Protein AF-A0A936Y0K7-F1 (afdb_monomer_lite)

pLDDT: mean 72.77, std 16.99, range [43.97, 96.0]

Sequence (154 aa):
MAMYDGGGGDLGTLTNWTITVDYTVPGTTTSTLSYVWSPVTGLYNDAQATIPYTGTNTPVVYAAPTALTTYTVTATDIVTGCVSTASVLVNYTPPAPTVTPNPVTMCLGDPAVKLKSSSSSSATGTFCSGTVNVTIPDGPGIPPVPTTYPATTS

Structure (mmCIF, N/CA/C/O backbone):
data_AF-A0A936Y0K7-F1
#
_entry.id   AF-A0A936Y0K7-F1
#
loop_
_atom_site.group_PDB
_atom_site.id
_atom_site.type_symbol
_atom_site.label_atom_id
_atom_site.label_alt_id
_atom_site.label_comp_id
_atom_site.label_asym_id
_atom_site.label_entity_id
_atom_site.label_seq_id
_atom_site.pdbx_PDB_ins_code
_atom_site.Cartn_x
_atom_site.Cartn_y
_atom_site.Cartn_z
_atom_site.occupancy
_atom_site.B_iso_or_equiv
_atom_site.auth_seq_id
_atom_site.auth_comp_id
_atom_site.auth_asym_id
_atom_site.auth_atom_id
_atom_site.pdbx_PDB_model_num
ATOM 1 N N . MET A 1 1 ? -33.964 26.153 58.416 1.00 44.16 1 MET A N 1
ATOM 2 C CA . MET A 1 1 ? -34.286 24.720 58.559 1.00 44.16 1 MET A CA 1
ATOM 3 C C . MET A 1 1 ? -32.984 24.014 58.883 1.00 44.16 1 MET A C 1
ATOM 5 O O . MET A 1 1 ? -32.141 23.900 58.008 1.00 44.16 1 MET A O 1
ATOM 9 N N . ALA A 1 2 ? -32.772 23.705 60.160 1.00 48.16 2 ALA A N 1
ATOM 10 C CA . ALA A 1 2 ? -31.621 22.958 60.652 1.00 48.16 2 ALA A CA 1
ATOM 11 C C . ALA A 1 2 ? -32.090 21.527 60.932 1.00 48.16 2 ALA A C 1
ATOM 13 O O . ALA A 1 2 ? -33.194 21.342 61.445 1.00 48.16 2 ALA A O 1
ATOM 14 N N . MET A 1 3 ? -31.290 20.538 60.546 1.00 61.06 3 MET A N 1
ATOM 15 C CA . MET A 1 3 ? -31.548 19.138 60.867 1.00 61.06 3 MET A CA 1
ATOM 16 C C . MET A 1 3 ? -31.094 18.864 62.303 1.00 61.06 3 MET A C 1
ATOM 18 O O . MET A 1 3 ? -29.961 19.164 62.667 1.00 61.06 3 MET A O 1
ATOM 22 N N . TYR A 1 4 ? -32.028 18.369 63.109 1.00 61.75 4 TYR A N 1
ATOM 23 C CA . TYR A 1 4 ? -31.837 17.908 64.481 1.00 61.75 4 TYR A CA 1
ATOM 24 C C . TYR A 1 4 ? -31.591 16.397 64.437 1.00 61.75 4 TYR A C 1
ATOM 26 O O . TYR A 1 4 ? -32.424 15.685 63.870 1.00 61.75 4 TYR A O 1
ATOM 34 N N . ASP A 1 5 ? -30.487 15.905 65.007 1.00 70.25 5 ASP A N 1
ATOM 35 C CA . ASP A 1 5 ? -30.316 14.478 65.280 1.00 70.25 5 ASP A CA 1
ATOM 36 C C . ASP A 1 5 ? -30.792 14.187 66.711 1.00 70.25 5 ASP A C 1
ATOM 38 O O . ASP A 1 5 ? -30.318 14.736 67.702 1.00 70.25 5 ASP A O 1
ATOM 42 N N . GLY A 1 6 ? -31.873 13.416 66.797 1.00 62.34 6 GLY A N 1
ATOM 43 C CA . GLY A 1 6 ? -32.473 12.984 68.049 1.00 62.34 6 GLY A CA 1
ATOM 44 C C . GLY A 1 6 ? -32.089 11.540 68.320 1.00 62.34 6 GLY A C 1
ATOM 45 O O . GLY A 1 6 ? -32.823 10.638 67.923 1.00 62.34 6 GLY A O 1
ATOM 46 N N . GLY A 1 7 ? -30.965 11.322 69.000 1.00 55.84 7 GLY A N 1
ATOM 47 C CA . GLY A 1 7 ? -30.531 10.001 69.451 1.00 55.84 7 GLY A CA 1
ATOM 48 C C . GLY A 1 7 ? -29.787 10.093 70.779 1.00 55.84 7 GLY A C 1
ATOM 49 O O . GLY A 1 7 ? -28.708 10.664 70.862 1.00 55.84 7 GLY A O 1
ATOM 50 N N . GLY A 1 8 ? -30.381 9.560 71.846 1.00 53.34 8 GLY A N 1
ATOM 51 C CA . GLY A 1 8 ? -29.721 9.451 73.141 1.00 53.34 8 GLY A CA 1
ATOM 52 C C . GLY A 1 8 ? -28.650 8.361 73.128 1.00 53.34 8 GLY A C 1
ATOM 53 O O . GLY A 1 8 ? -28.955 7.217 72.813 1.00 53.34 8 GLY A O 1
ATOM 54 N N . GLY A 1 9 ? -27.437 8.723 73.549 1.00 52.09 9 GLY A N 1
ATOM 55 C CA . GLY A 1 9 ? -26.391 7.800 73.985 1.00 52.09 9 GLY A CA 1
ATOM 56 C C . GLY A 1 9 ? -25.773 6.944 72.883 1.00 52.09 9 GLY A C 1
ATOM 57 O O . GLY A 1 9 ? -26.141 5.784 72.724 1.00 52.09 9 GLY A O 1
ATOM 58 N N . ASP A 1 10 ? -24.735 7.460 72.227 1.00 57.31 10 ASP A N 1
ATOM 59 C CA . ASP A 1 10 ? -23.824 6.631 71.436 1.00 57.31 10 ASP A CA 1
ATOM 60 C C . ASP A 1 10 ? -22.962 5.759 72.372 1.00 57.31 10 ASP A C 1
ATOM 62 O O . ASP A 1 10 ? -21.812 6.059 72.694 1.00 57.31 10 ASP A O 1
ATOM 66 N N . LEU A 1 11 ? -23.540 4.658 72.859 1.00 54.97 11 LEU A N 1
ATOM 67 C CA . LEU A 1 11 ? -22.810 3.542 73.462 1.00 54.97 11 LEU A CA 1
ATOM 68 C C . LEU A 1 11 ? -22.254 2.659 72.342 1.00 54.97 11 LEU A C 1
ATOM 70 O O . LEU A 1 11 ? -22.802 1.614 72.000 1.00 54.97 11 LEU A O 1
ATOM 74 N N . GLY A 1 12 ? -21.139 3.101 71.772 1.00 57.84 12 GLY A N 1
ATOM 75 C CA . GLY A 1 12 ? -20.361 2.331 70.813 1.00 57.84 12 GLY A CA 1
ATOM 76 C C . GLY A 1 12 ? -19.233 3.178 70.249 1.00 57.84 12 GLY A C 1
ATOM 77 O O . GLY A 1 12 ? -19.471 4.170 69.571 1.00 57.84 12 GLY A O 1
ATOM 78 N N . THR A 1 13 ? -17.984 2.807 70.521 1.00 61.34 13 THR A N 1
ATOM 79 C CA . THR A 1 13 ? -16.848 3.419 69.831 1.00 61.34 13 THR A CA 1
ATOM 80 C C . THR A 1 13 ? -16.890 2.962 68.377 1.00 61.34 13 THR A C 1
ATOM 82 O O . THR A 1 13 ? -16.675 1.784 68.092 1.00 61.34 13 THR A O 1
ATOM 85 N N . LEU A 1 14 ? -17.174 3.884 67.456 1.00 55.12 14 LEU A N 1
ATOM 86 C CA . LEU A 1 14 ? -16.973 3.685 66.023 1.00 55.12 14 LEU A CA 1
ATOM 87 C C . LEU A 1 14 ? -15.478 3.458 65.776 1.00 55.12 14 LEU A C 1
ATOM 89 O O . LEU A 1 14 ? -14.701 4.397 65.641 1.00 55.12 14 LEU A O 1
ATOM 93 N N . THR A 1 15 ? -15.056 2.198 65.782 1.00 58.69 15 THR A N 1
ATOM 94 C CA . THR A 1 15 ? -13.651 1.824 65.584 1.00 58.69 15 THR A CA 1
ATOM 95 C C . THR A 1 15 ? -13.267 1.773 64.110 1.00 58.69 15 THR A C 1
ATOM 97 O O . THR A 1 15 ? -12.085 1.867 63.797 1.00 58.69 15 THR A O 1
ATOM 100 N N . ASN A 1 16 ? -14.245 1.670 63.205 1.00 49.09 16 ASN A N 1
ATOM 101 C CA . ASN A 1 16 ? -14.054 1.834 61.771 1.00 49.09 16 ASN A CA 1
ATOM 102 C C . ASN A 1 16 ? -15.407 2.072 61.083 1.00 49.09 16 ASN A C 1
ATOM 104 O O . ASN A 1 16 ? -16.339 1.288 61.268 1.00 49.09 16 ASN A O 1
ATOM 108 N N . TRP A 1 17 ? -15.508 3.111 60.256 1.00 43.97 17 TRP A N 1
ATOM 109 C CA . TRP A 1 17 ? -16.589 3.233 59.280 1.00 43.97 17 TRP A CA 1
ATOM 110 C C . TRP A 1 17 ? -15.979 3.552 57.925 1.00 43.97 17 TRP A C 1
ATOM 112 O O . TRP A 1 17 ? -15.222 4.509 57.784 1.00 43.97 17 TRP A O 1
ATOM 122 N N . THR A 1 18 ? -16.296 2.734 56.931 1.00 57.47 18 THR A N 1
ATOM 123 C CA . THR A 1 18 ? -15.879 2.943 55.547 1.00 57.47 18 THR A CA 1
ATOM 124 C C . THR A 1 18 ? -17.123 3.072 54.692 1.00 57.47 18 THR A C 1
ATOM 126 O O . THR A 1 18 ? -17.893 2.120 54.578 1.00 57.47 18 THR A O 1
ATOM 129 N N . ILE A 1 19 ? -17.305 4.238 54.074 1.00 50.62 19 ILE A N 1
ATOM 130 C CA . ILE A 1 19 ? -18.186 4.372 52.916 1.00 50.62 19 ILE A CA 1
ATOM 131 C C . ILE A 1 19 ? -17.357 3.956 51.706 1.00 50.62 19 ILE A C 1
ATOM 133 O O . ILE A 1 19 ? -16.416 4.657 51.336 1.00 50.62 19 ILE A O 1
ATOM 137 N N . THR A 1 20 ? -17.706 2.839 51.076 1.00 52.84 20 THR A N 1
ATOM 138 C CA . THR A 1 20 ? -17.213 2.539 49.731 1.00 52.84 20 THR A CA 1
ATOM 139 C C . THR A 1 20 ? -18.092 3.296 48.747 1.00 52.84 20 THR A C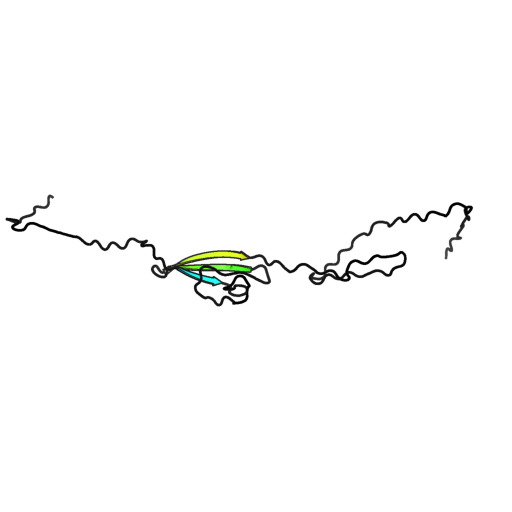 1
ATOM 141 O O . THR A 1 20 ? -19.251 2.944 48.540 1.00 52.84 20 THR A O 1
ATOM 144 N N . VAL A 1 21 ? -17.564 4.383 48.184 1.00 53.00 21 VAL A N 1
ATOM 145 C CA . VAL A 1 21 ? -18.186 5.047 47.038 1.00 53.00 21 VAL A CA 1
ATOM 146 C C . VAL A 1 21 ? -17.643 4.370 45.787 1.00 53.00 21 VAL A C 1
ATOM 148 O O . VAL A 1 21 ? -16.536 4.681 45.349 1.00 53.00 21 VAL A O 1
ATOM 151 N N . ASP A 1 22 ? -18.421 3.461 45.204 1.00 52.44 22 ASP A N 1
ATOM 152 C CA . ASP A 1 22 ? -18.170 2.977 43.846 1.00 52.44 22 ASP A CA 1
ATOM 153 C C . ASP A 1 22 ? -18.559 4.081 42.859 1.00 52.44 22 ASP A C 1
ATOM 155 O O . ASP A 1 22 ? -19.644 4.111 42.280 1.00 52.44 22 ASP A O 1
ATOM 159 N N . TYR A 1 23 ? -17.672 5.057 42.709 1.00 47.16 23 TYR A N 1
ATOM 160 C CA . TYR A 1 23 ? -17.724 5.998 41.606 1.00 47.16 23 TYR A CA 1
ATOM 161 C C . TYR A 1 23 ? -16.920 5.384 40.464 1.00 47.16 23 TYR A C 1
ATOM 163 O O . TYR A 1 23 ? -15.690 5.328 40.503 1.00 47.16 23 TYR A O 1
ATOM 171 N N . THR A 1 24 ? -17.616 4.909 39.432 1.00 44.16 24 THR A N 1
ATOM 172 C CA . THR A 1 24 ? -16.992 4.697 38.127 1.00 44.16 24 THR A CA 1
ATOM 173 C C . THR A 1 24 ? -16.451 6.036 37.653 1.00 44.16 24 THR A C 1
ATOM 175 O O . THR A 1 24 ? -17.202 6.889 37.178 1.00 44.16 24 THR A O 1
ATOM 178 N N . VAL A 1 25 ? -15.142 6.217 37.789 1.00 46.41 25 VAL A N 1
ATOM 179 C CA . VAL A 1 25 ? -14.407 7.243 37.060 1.00 46.41 25 VAL A CA 1
ATOM 180 C C . VAL A 1 25 ? -14.620 6.946 35.575 1.00 46.41 25 VAL A C 1
ATOM 182 O O . VAL A 1 25 ? -14.261 5.849 35.138 1.00 46.41 25 VAL A O 1
ATOM 185 N N . PRO A 1 26 ? -15.184 7.854 34.761 1.00 49.38 26 PRO A N 1
ATOM 186 C CA . PRO A 1 26 ? -15.049 7.731 33.321 1.00 49.38 26 PRO A CA 1
ATOM 187 C C . PRO A 1 26 ? -13.551 7.889 33.028 1.00 49.38 26 PRO A C 1
ATOM 189 O O . PRO A 1 26 ? -13.034 9.002 33.037 1.00 49.38 26 PRO A O 1
ATOM 192 N N . GLY A 1 27 ? -12.830 6.772 32.887 1.00 54.44 27 GLY A N 1
ATOM 193 C CA . GLY A 1 27 ? -11.385 6.784 32.642 1.00 54.44 27 GLY A CA 1
ATOM 194 C C . GLY A 1 27 ? -10.505 5.961 33.587 1.00 54.44 27 GLY A C 1
ATOM 195 O O . GLY A 1 27 ? -9.341 6.314 33.766 1.00 54.44 27 GLY A O 1
ATOM 196 N N . THR A 1 28 ? -10.968 4.842 34.151 1.00 48.66 28 THR A N 1
ATOM 197 C CA . THR A 1 28 ? -10.041 3.796 34.629 1.00 48.66 28 THR A CA 1
ATOM 198 C C . THR A 1 28 ? -9.376 3.102 33.430 1.00 48.66 28 THR A C 1
ATOM 200 O O . THR A 1 28 ? -9.872 2.085 32.956 1.00 48.66 28 THR A O 1
ATOM 203 N N . THR A 1 29 ? -8.339 3.748 32.881 1.00 46.28 29 THR A N 1
ATOM 204 C CA . THR A 1 29 ? -7.074 3.267 32.255 1.00 46.28 29 THR A CA 1
ATOM 205 C C . THR A 1 29 ? -6.967 1.905 31.537 1.00 46.28 29 THR A C 1
ATOM 207 O O . THR A 1 29 ? -5.865 1.464 31.219 1.00 46.28 29 THR A O 1
ATOM 210 N N . THR A 1 30 ? -8.068 1.269 31.168 1.00 54.75 30 THR A N 1
ATOM 211 C CA . THR A 1 30 ? -8.122 0.019 30.397 1.00 54.75 30 THR A CA 1
ATOM 212 C C . THR A 1 30 ? -9.210 0.132 29.336 1.00 54.75 30 THR A C 1
ATOM 214 O O . THR A 1 30 ? -10.069 -0.732 29.200 1.00 54.75 30 THR A O 1
ATOM 217 N N . SER A 1 31 ? -9.185 1.217 28.558 1.00 59.62 31 SER A N 1
ATOM 218 C CA . SER A 1 31 ? -9.860 1.224 27.260 1.00 59.62 31 SER A CA 1
ATOM 219 C C . SER A 1 31 ? -9.162 0.187 26.388 1.00 59.62 31 SER A C 1
ATOM 221 O O . SER A 1 31 ? -8.151 0.462 25.743 1.00 59.62 31 SER A O 1
ATOM 223 N N . THR A 1 32 ? -9.644 -1.051 26.424 1.00 76.56 32 THR A N 1
ATOM 224 C CA . THR A 1 32 ? -9.281 -2.046 25.425 1.00 76.56 32 THR A CA 1
ATOM 225 C C . THR A 1 32 ? -9.881 -1.560 24.112 1.00 76.56 32 THR A C 1
ATOM 227 O O . THR A 1 32 ? -11.088 -1.606 23.896 1.00 76.56 32 THR A O 1
ATOM 230 N N . LEU A 1 33 ? -9.032 -0.999 23.261 1.00 85.19 33 LEU A N 1
ATOM 231 C CA . LEU A 1 33 ? -9.429 -0.500 21.954 1.00 85.19 33 LEU A CA 1
ATOM 232 C C . LEU A 1 33 ? -9.341 -1.641 20.936 1.00 85.19 33 LEU A C 1
ATOM 234 O O . LEU A 1 33 ? -8.396 -2.436 20.963 1.00 85.19 33 LEU A O 1
ATOM 238 N N . SER A 1 34 ? -10.314 -1.720 20.033 1.00 90.06 34 SER A N 1
ATOM 239 C CA . SER A 1 34 ? -10.218 -2.533 18.825 1.00 90.06 34 SER A CA 1
ATOM 240 C C . SER A 1 34 ? -9.891 -1.655 17.624 1.00 90.06 34 SER A C 1
ATOM 242 O O . SER A 1 34 ? -10.485 -0.599 17.449 1.00 90.06 34 SER A O 1
ATOM 244 N N . TYR A 1 35 ? -8.930 -2.077 16.809 1.00 92.12 35 TYR A N 1
ATOM 245 C CA . TYR A 1 35 ? -8.447 -1.362 15.635 1.00 92.12 35 TYR A CA 1
ATOM 246 C C . TYR A 1 35 ? -8.641 -2.225 14.397 1.00 92.12 35 TYR A C 1
ATOM 248 O O . TYR A 1 35 ? -8.057 -3.305 14.286 1.00 92.12 35 TYR A O 1
ATOM 256 N N . VAL A 1 36 ? -9.449 -1.740 13.459 1.00 94.69 36 VAL A N 1
ATOM 257 C CA . VAL A 1 36 ? -9.707 -2.422 12.187 1.00 94.69 36 VAL A CA 1
ATOM 258 C C . VAL A 1 36 ? -9.373 -1.489 11.032 1.00 94.69 36 VAL A C 1
ATOM 260 O O . VAL A 1 36 ? -9.783 -0.327 11.032 1.00 94.69 36 VAL A O 1
ATOM 263 N N . TRP A 1 37 ? -8.629 -2.000 10.051 1.00 95.62 37 TRP A N 1
ATOM 264 C CA . TRP A 1 37 ? -8.158 -1.235 8.896 1.00 95.62 37 TRP A CA 1
ATOM 265 C C . TRP A 1 37 ? -8.938 -1.575 7.621 1.00 95.62 37 TRP A C 1
ATOM 267 O O . TRP A 1 37 ? -9.320 -2.724 7.400 1.00 95.62 37 TRP A O 1
ATOM 277 N N . SER A 1 38 ? -9.154 -0.580 6.760 1.00 94.19 38 SER A N 1
ATOM 278 C CA . SER A 1 38 ? -9.823 -0.736 5.462 1.00 94.19 38 SER A CA 1
ATOM 279 C C . SER A 1 38 ? -9.278 0.259 4.427 1.00 94.19 38 SER A C 1
ATOM 281 O O . SER A 1 38 ? -9.008 1.400 4.797 1.00 94.19 38 SER A O 1
ATOM 283 N N . PRO A 1 39 ? -9.138 -0.108 3.138 1.00 95.38 39 PRO A N 1
ATOM 284 C CA . PRO A 1 39 ? -9.294 -1.455 2.581 1.00 95.38 39 PRO A CA 1
ATOM 285 C C . PRO A 1 39 ? -8.189 -2.410 3.059 1.00 95.38 39 PRO A C 1
ATOM 287 O O . PRO A 1 39 ? -7.111 -1.976 3.441 1.00 95.38 39 PRO A O 1
ATOM 290 N N . VAL A 1 40 ? -8.446 -3.723 3.027 1.00 93.62 40 VAL A N 1
ATOM 291 C CA . VAL A 1 40 ? -7.447 -4.737 3.435 1.00 93.62 40 VAL A CA 1
ATOM 292 C C . VAL A 1 40 ? -6.397 -5.018 2.353 1.00 93.62 40 VAL A C 1
ATOM 294 O O . VAL A 1 40 ? -5.304 -5.495 2.645 1.00 93.62 40 VAL A O 1
ATOM 297 N N . THR A 1 41 ? -6.711 -4.714 1.091 1.00 93.50 41 THR A N 1
ATOM 298 C CA . THR A 1 41 ? -5.814 -4.935 -0.049 1.00 93.50 41 THR A CA 1
ATOM 299 C C . THR A 1 41 ? -4.533 -4.130 0.112 1.00 93.50 41 THR A C 1
ATOM 301 O O . THR A 1 41 ? -4.595 -2.910 0.198 1.00 93.50 41 THR A O 1
ATOM 304 N N . GLY A 1 42 ? -3.379 -4.800 0.085 1.00 90.62 42 GLY A N 1
ATOM 305 C CA . GLY A 1 42 ? -2.077 -4.145 0.230 1.00 90.62 42 GLY A CA 1
ATOM 306 C C . GLY A 1 42 ? -1.683 -3.831 1.677 1.00 90.62 42 GLY A C 1
ATOM 307 O O . GLY A 1 42 ? -0.690 -3.131 1.870 1.00 90.62 42 GLY A O 1
ATOM 308 N N . LEU A 1 43 ? -2.418 -4.345 2.672 1.00 93.81 43 LEU A N 1
ATOM 309 C CA . LEU A 1 43 ? -2.037 -4.327 4.086 1.00 93.81 43 LEU A CA 1
ATOM 310 C C . LEU A 1 43 ? -1.536 -5.702 4.543 1.00 93.81 43 LEU A C 1
ATOM 312 O O . LEU A 1 43 ? -2.042 -6.738 4.109 1.00 93.81 43 LEU A O 1
ATOM 316 N N . TYR A 1 44 ? -0.572 -5.704 5.460 1.00 94.06 44 TYR A N 1
ATOM 317 C CA . TYR A 1 44 ? 0.118 -6.894 5.954 1.00 94.06 44 TYR A CA 1
ATOM 318 C C . TYR A 1 44 ? 0.343 -6.826 7.467 1.00 94.06 44 TYR A C 1
ATOM 320 O O . TYR A 1 44 ? 0.417 -5.744 8.051 1.00 94.06 44 TYR A O 1
ATOM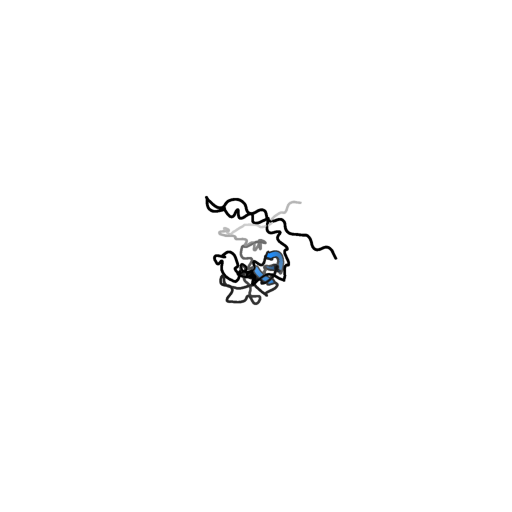 328 N N . ASN A 1 45 ? 0.462 -7.990 8.1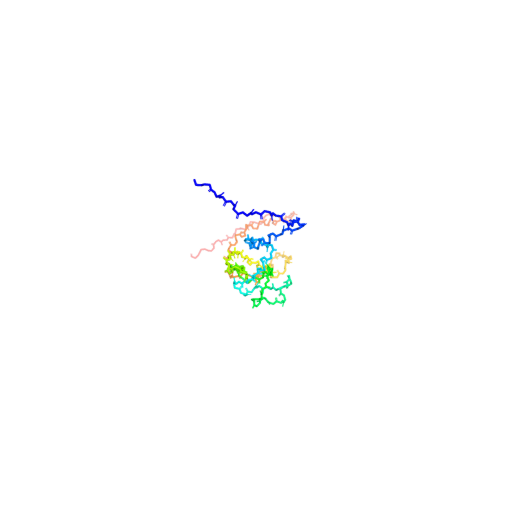05 1.00 91.25 45 ASN A N 1
ATOM 329 C CA . ASN A 1 45 ? 0.747 -8.117 9.539 1.00 91.25 45 ASN A CA 1
ATOM 330 C C . ASN A 1 45 ? 2.254 -8.123 9.854 1.00 91.25 45 ASN A C 1
ATOM 332 O O . ASN A 1 45 ? 2.639 -8.086 11.021 1.00 91.25 45 ASN A O 1
ATOM 336 N N . ASP A 1 46 ? 3.109 -8.163 8.834 1.00 91.00 46 ASP A N 1
ATOM 337 C CA . ASP A 1 46 ? 4.563 -8.191 8.950 1.00 91.00 46 ASP A CA 1
ATOM 338 C C . ASP A 1 46 ? 5.228 -7.171 8.017 1.00 91.00 46 ASP A C 1
ATOM 340 O O . ASP A 1 46 ? 4.724 -6.845 6.942 1.00 91.00 46 ASP A O 1
ATOM 344 N N . ALA A 1 47 ? 6.413 -6.706 8.416 1.00 88.62 47 ALA A N 1
ATOM 345 C CA . ALA A 1 47 ? 7.177 -5.710 7.667 1.00 88.62 47 ALA A CA 1
ATOM 346 C C . ALA A 1 47 ? 7.642 -6.193 6.284 1.00 88.62 47 ALA A C 1
ATOM 348 O O . ALA A 1 47 ? 7.909 -5.370 5.412 1.00 88.62 47 ALA A O 1
ATOM 349 N N . GLN A 1 48 ? 7.730 -7.510 6.077 1.00 87.94 48 GLN A N 1
ATOM 350 C CA . GLN A 1 48 ? 8.167 -8.104 4.814 1.00 87.94 48 GLN A CA 1
ATOM 351 C C . GLN A 1 48 ? 7.020 -8.266 3.809 1.00 87.94 48 GLN A C 1
ATOM 353 O O . GLN A 1 48 ? 7.260 -8.759 2.708 1.00 87.94 48 GLN A O 1
ATOM 358 N N . ALA A 1 49 ? 5.800 -7.847 4.164 1.00 89.81 49 ALA A N 1
ATOM 359 C CA . ALA A 1 49 ? 4.611 -7.966 3.331 1.00 89.81 49 ALA A CA 1
ATOM 360 C C . ALA A 1 49 ? 4.336 -9.412 2.870 1.00 89.81 49 ALA A C 1
ATOM 362 O O . ALA A 1 49 ? 4.012 -9.662 1.708 1.00 89.81 49 ALA A O 1
ATOM 363 N N . THR A 1 50 ? 4.479 -10.383 3.778 1.00 92.19 50 THR A N 1
ATOM 364 C CA . THR A 1 50 ? 4.288 -11.813 3.472 1.00 92.19 50 THR A CA 1
ATOM 365 C C . THR A 1 50 ? 2.984 -12.384 4.023 1.00 92.19 50 THR A C 1
ATOM 367 O O . THR A 1 50 ? 2.430 -13.325 3.454 1.00 92.19 50 THR A O 1
ATOM 370 N N . ILE A 1 51 ? 2.460 -11.801 5.098 1.00 92.88 51 ILE A N 1
ATOM 371 C CA . ILE A 1 51 ? 1.249 -12.219 5.796 1.00 92.88 51 ILE A CA 1
ATOM 372 C C . ILE A 1 51 ? 0.176 -11.154 5.554 1.00 92.88 51 ILE A C 1
ATOM 374 O O . ILE A 1 51 ? 0.206 -10.101 6.199 1.00 92.88 51 ILE A O 1
ATOM 378 N N . PRO A 1 52 ? -0.785 -11.387 4.644 1.00 94.56 52 PRO A N 1
ATOM 379 C CA . PRO A 1 52 ? -1.816 -10.404 4.342 1.00 94.56 52 PRO A CA 1
ATOM 380 C C . PRO A 1 52 ? -2.677 -10.111 5.572 1.00 94.56 52 PRO A C 1
ATOM 382 O O . PRO A 1 52 ? -3.010 -10.998 6.362 1.00 94.56 52 PRO A O 1
ATOM 385 N N . TYR A 1 53 ? -3.047 -8.846 5.728 1.00 94.56 53 TYR A N 1
ATOM 386 C CA . TYR A 1 53 ? -4.009 -8.416 6.727 1.00 94.56 53 TYR A CA 1
ATOM 387 C C . TYR A 1 53 ? -5.426 -8.766 6.269 1.00 94.56 53 TYR A C 1
ATOM 389 O O . TYR A 1 53 ? -5.819 -8.464 5.146 1.00 94.56 53 TYR A O 1
ATOM 397 N N . THR A 1 54 ? -6.211 -9.392 7.144 1.00 96.00 54 THR A N 1
ATOM 398 C CA . THR A 1 54 ? -7.567 -9.872 6.825 1.00 96.00 54 THR A CA 1
ATOM 399 C C . THR A 1 54 ? -8.639 -9.264 7.733 1.00 96.00 54 THR A C 1
ATOM 401 O O . THR A 1 54 ? -9.700 -9.858 7.902 1.00 96.00 54 THR A O 1
ATOM 404 N N . GLY A 1 55 ? -8.372 -8.107 8.352 1.00 92.81 55 GLY A N 1
ATOM 405 C CA . GLY A 1 55 ? -9.319 -7.452 9.268 1.00 92.81 55 GLY A CA 1
ATOM 406 C C . GLY A 1 55 ? -9.162 -7.838 10.744 1.00 92.81 55 GLY A C 1
ATOM 407 O O . GLY A 1 55 ? -10.096 -7.667 11.522 1.00 92.81 55 GLY A O 1
ATOM 408 N N . THR A 1 56 ? -8.010 -8.382 11.149 1.00 92.25 56 THR A N 1
ATOM 409 C CA . THR A 1 56 ? -7.730 -8.694 12.559 1.00 92.25 56 THR A CA 1
ATOM 410 C C . THR A 1 56 ? -7.658 -7.423 13.411 1.00 92.25 56 THR A C 1
ATOM 412 O O . THR A 1 56 ? -7.300 -6.350 12.927 1.00 92.25 56 THR A O 1
ATOM 415 N N . ASN A 1 57 ? -7.990 -7.528 14.701 1.00 90.94 57 ASN A N 1
ATOM 416 C CA . ASN A 1 57 ? -7.818 -6.413 15.628 1.00 90.94 57 ASN A CA 1
ATOM 417 C C . ASN A 1 57 ? -6.321 -6.191 15.892 1.00 90.94 57 ASN A C 1
ATOM 419 O O . ASN A 1 57 ? -5.707 -6.966 16.627 1.00 90.94 57 ASN A O 1
ATOM 423 N N . THR A 1 58 ? -5.740 -5.152 15.293 1.00 86.06 58 THR A N 1
ATOM 424 C CA . THR A 1 58 ? -4.334 -4.793 15.503 1.00 86.06 58 THR A CA 1
ATOM 425 C C . THR A 1 58 ? -4.117 -3.286 15.367 1.00 86.06 58 THR A C 1
ATOM 427 O O . THR A 1 58 ? -4.570 -2.674 14.393 1.00 86.06 58 THR A O 1
ATOM 430 N N . PRO A 1 59 ? -3.390 -2.661 16.309 1.00 87.12 59 PRO A N 1
ATOM 431 C CA . PRO A 1 59 ? -3.051 -1.246 16.210 1.00 87.12 59 PRO A CA 1
ATOM 432 C C . PRO A 1 59 ? -2.039 -0.953 15.093 1.00 87.12 59 PRO A C 1
ATOM 434 O O . PRO A 1 59 ? -1.891 0.203 14.706 1.00 87.12 59 PRO A O 1
ATOM 437 N N . VAL A 1 60 ? -1.332 -1.970 14.584 1.00 90.00 60 VAL A N 1
ATOM 438 C CA . VAL A 1 60 ? -0.251 -1.813 13.601 1.00 90.00 60 VAL A CA 1
ATOM 439 C C . VAL A 1 60 ? -0.462 -2.749 12.414 1.00 90.00 60 VAL A C 1
ATOM 441 O O . VAL A 1 60 ? -0.702 -3.943 12.592 1.00 90.00 60 VAL A O 1
ATOM 444 N N . VAL A 1 61 ? -0.321 -2.191 11.212 1.00 94.06 61 VAL A N 1
ATOM 445 C CA . VAL A 1 61 ? -0.274 -2.894 9.923 1.00 94.06 61 VAL A CA 1
ATOM 446 C C . VAL A 1 61 ? 0.841 -2.297 9.063 1.00 94.06 61 VAL A C 1
ATOM 448 O O . VAL A 1 61 ? 1.243 -1.148 9.257 1.00 94.06 61 VAL A O 1
ATOM 451 N N . TYR A 1 62 ? 1.315 -3.061 8.087 1.00 92.75 62 TYR A N 1
ATOM 452 C CA . TYR A 1 62 ? 2.316 -2.638 7.114 1.00 92.75 62 TYR A CA 1
ATOM 453 C C . TYR A 1 62 ? 1.660 -2.476 5.745 1.00 92.75 62 TYR A C 1
ATOM 455 O O . TYR A 1 62 ? 0.977 -3.382 5.275 1.00 92.75 62 TYR A O 1
ATOM 463 N N . ALA A 1 63 ? 1.845 -1.322 5.105 1.00 91.62 63 ALA A N 1
ATOM 464 C CA . ALA A 1 63 ? 1.220 -1.012 3.824 1.00 91.62 63 ALA A CA 1
ATOM 465 C C . ALA A 1 63 ? 2.218 -1.159 2.666 1.00 91.62 63 ALA A C 1
ATOM 467 O O . ALA A 1 63 ? 3.244 -0.482 2.635 1.00 91.62 63 ALA A O 1
ATOM 468 N N . ALA A 1 64 ? 1.877 -1.992 1.684 1.00 89.31 64 ALA A N 1
ATOM 469 C CA . ALA A 1 64 ? 2.572 -2.126 0.405 1.00 89.31 64 ALA A CA 1
ATOM 470 C C . ALA A 1 64 ? 1.546 -2.161 -0.750 1.00 89.31 64 ALA A C 1
ATOM 472 O O . ALA A 1 64 ? 1.318 -3.213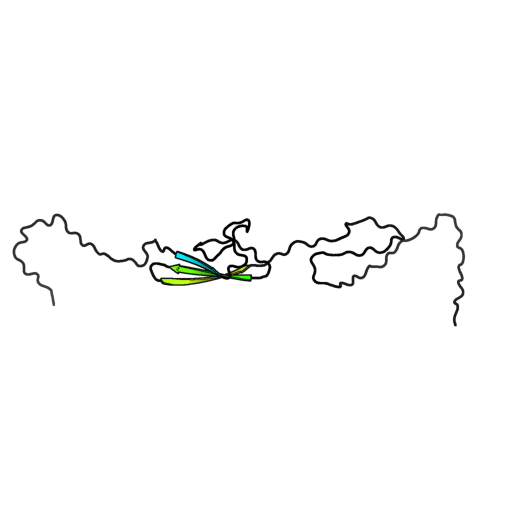 -1.355 1.00 89.31 64 ALA A O 1
ATOM 473 N N . PRO A 1 65 ? 0.857 -1.035 -1.034 1.00 90.19 65 PRO A N 1
ATOM 474 C CA . PRO A 1 65 ? -0.101 -0.963 -2.133 1.00 90.19 65 PRO A CA 1
ATOM 475 C C . PRO A 1 65 ? 0.604 -0.931 -3.498 1.00 90.19 65 PRO A C 1
ATOM 477 O O . PRO A 1 65 ? 1.734 -0.469 -3.605 1.00 90.19 65 PRO A O 1
ATOM 480 N N . THR A 1 66 ? -0.086 -1.353 -4.561 1.00 85.75 66 THR A N 1
ATOM 481 C CA . THR A 1 66 ? 0.397 -1.283 -5.960 1.00 85.75 66 THR A CA 1
ATOM 482 C C . THR A 1 66 ? -0.034 -0.009 -6.697 1.00 85.75 66 THR A C 1
ATOM 484 O O . THR A 1 66 ? 0.294 0.180 -7.866 1.00 85.75 66 THR A O 1
ATOM 487 N N . ALA A 1 67 ? -0.812 0.848 -6.037 1.00 86.31 67 ALA A N 1
ATOM 488 C CA . ALA A 1 67 ? -1.279 2.142 -6.518 1.00 86.31 67 ALA A CA 1
ATOM 489 C C . ALA A 1 67 ? -1.403 3.109 -5.329 1.00 86.31 67 ALA A C 1
ATOM 491 O O . ALA A 1 67 ? -1.293 2.698 -4.177 1.00 86.31 67 ALA A O 1
ATOM 492 N N . LEU A 1 68 ? -1.609 4.398 -5.597 1.00 90.06 68 LEU A N 1
ATOM 493 C CA . LEU A 1 68 ? -1.907 5.374 -4.550 1.00 90.06 68 LEU A CA 1
ATOM 494 C C . LEU A 1 68 ? -3.229 4.991 -3.860 1.00 90.06 68 LEU A C 1
ATOM 496 O O . LEU A 1 68 ? -4.282 5.034 -4.497 1.00 90.06 68 LEU A O 1
ATOM 500 N N . THR A 1 69 ? -3.171 4.629 -2.577 1.00 89.81 69 THR A N 1
ATOM 501 C CA . THR A 1 69 ? -4.329 4.106 -1.834 1.00 89.81 69 THR A CA 1
ATOM 502 C C . THR A 1 69 ? -4.493 4.836 -0.507 1.00 89.81 69 THR A C 1
ATOM 504 O O . THR A 1 69 ? -3.530 5.024 0.236 1.00 89.81 69 THR A O 1
ATOM 507 N N . THR A 1 70 ? -5.728 5.223 -0.191 1.00 93.38 70 THR A N 1
ATOM 508 C CA . THR A 1 70 ? -6.101 5.739 1.131 1.00 93.38 70 THR A CA 1
ATOM 509 C C . THR A 1 70 ? -6.543 4.585 2.022 1.00 93.38 70 THR A C 1
ATOM 511 O O . THR A 1 70 ? -7.459 3.851 1.655 1.00 93.38 70 THR A O 1
ATOM 514 N N . TYR A 1 71 ? -5.932 4.456 3.197 1.00 93.94 71 TYR A N 1
ATOM 515 C CA . TYR A 1 71 ? -6.341 3.521 4.242 1.00 93.94 71 TYR A CA 1
ATOM 516 C C . TYR A 1 71 ? -6.987 4.261 5.409 1.00 93.94 71 TYR A C 1
ATOM 518 O O . TYR A 1 71 ? -6.580 5.365 5.765 1.00 93.94 71 TYR A O 1
ATOM 526 N N . THR A 1 72 ? -7.975 3.634 6.030 1.00 94.00 72 THR A N 1
ATOM 527 C CA . THR A 1 72 ? -8.709 4.137 7.186 1.00 94.00 72 THR A CA 1
ATOM 528 C C . THR A 1 72 ? -8.614 3.126 8.318 1.00 94.00 72 THR A C 1
ATOM 530 O O . THR A 1 72 ? -8.909 1.949 8.123 1.00 94.00 72 THR A O 1
ATOM 533 N N . VAL A 1 73 ? -8.225 3.591 9.503 1.00 94.56 73 VAL A N 1
ATOM 534 C CA . VAL A 1 73 ? -8.284 2.825 10.749 1.00 94.56 73 VAL A CA 1
ATOM 535 C C . VAL A 1 73 ? -9.501 3.264 11.550 1.00 94.56 73 VAL A C 1
ATOM 537 O O . VAL A 1 73 ? -9.760 4.458 11.699 1.00 94.56 73 VAL A O 1
ATOM 540 N N . THR A 1 74 ? -10.246 2.291 12.060 1.00 92.69 74 THR A N 1
ATOM 541 C CA . THR A 1 74 ? -11.379 2.500 12.964 1.00 92.69 74 THR A CA 1
ATOM 542 C C . THR A 1 74 ? -11.008 1.949 14.330 1.00 92.69 74 THR A C 1
ATOM 544 O O . THR A 1 74 ? -10.816 0.742 14.470 1.00 92.69 74 THR A O 1
ATOM 547 N N . ALA A 1 75 ? -10.881 2.837 15.313 1.00 91.50 75 ALA A N 1
ATOM 548 C CA . ALA A 1 75 ? -10.663 2.515 16.713 1.00 91.50 75 ALA A CA 1
ATOM 549 C C . ALA A 1 75 ? -12.013 2.495 17.443 1.00 91.50 75 ALA A C 1
ATOM 551 O O . ALA A 1 75 ? -12.719 3.502 17.447 1.00 91.50 75 ALA A O 1
ATOM 552 N N . THR A 1 76 ? -12.375 1.374 18.060 1.00 90.94 76 THR A N 1
ATOM 553 C CA . THR A 1 76 ? -13.590 1.252 18.875 1.00 90.94 76 THR A CA 1
ATOM 554 C C . THR A 1 76 ? -13.212 0.953 20.312 1.00 90.94 76 THR A C 1
ATOM 556 O O . THR A 1 76 ? -12.488 -0.002 20.587 1.00 90.94 76 THR A O 1
ATOM 559 N N . ASP A 1 77 ? -13.714 1.755 21.238 1.00 87.50 77 ASP A N 1
ATOM 560 C CA . ASP A 1 77 ? -13.630 1.453 22.658 1.00 87.50 77 ASP A CA 1
ATOM 561 C C . ASP A 1 77 ? -14.657 0.374 23.004 1.00 87.50 77 ASP A C 1
ATOM 563 O O . ASP A 1 77 ? -15.860 0.586 22.866 1.00 87.50 77 ASP A O 1
ATOM 567 N N . ILE A 1 78 ? -14.194 -0.810 23.419 1.00 85.12 78 ILE A N 1
ATOM 568 C CA . ILE A 1 78 ? -15.096 -1.949 23.647 1.00 85.12 78 ILE A CA 1
ATOM 569 C C . ILE A 1 78 ? -15.989 -1.778 24.881 1.00 85.12 78 ILE A C 1
ATOM 571 O O . ILE A 1 78 ? -16.961 -2.515 25.027 1.00 85.12 78 ILE A O 1
ATOM 575 N N . VAL A 1 79 ? -15.645 -0.856 25.784 1.00 81.25 79 VAL A N 1
ATOM 576 C CA . VAL A 1 79 ? -16.360 -0.639 27.048 1.00 81.25 79 VAL A CA 1
ATOM 577 C C . VAL A 1 79 ? -17.449 0.412 26.860 1.00 81.25 79 VAL A C 1
ATOM 579 O O . VAL A 1 79 ? -18.565 0.246 27.344 1.00 81.25 79 VAL A O 1
ATOM 582 N N . THR A 1 80 ? -17.137 1.488 26.141 1.00 84.38 80 THR A N 1
ATOM 583 C CA . THR A 1 80 ? -18.057 2.616 25.917 1.00 84.38 80 THR A CA 1
ATOM 584 C C . THR A 1 80 ? -18.779 2.558 24.574 1.00 84.38 80 THR A C 1
ATOM 586 O O . THR A 1 80 ? -19.782 3.242 24.390 1.00 84.38 80 THR A O 1
ATOM 589 N N . GLY A 1 81 ? -18.285 1.764 23.622 1.00 83.81 81 GLY A N 1
ATOM 590 C CA . GLY A 1 81 ? -18.796 1.713 22.251 1.00 83.81 81 GLY A CA 1
ATOM 591 C C . GLY A 1 81 ? -18.443 2.943 21.411 1.00 83.81 81 GLY A C 1
ATOM 592 O O . GLY A 1 81 ? -18.889 3.049 20.270 1.00 83.81 81 GLY A O 1
ATOM 593 N N . CYS A 1 82 ? -17.654 3.879 21.945 1.00 85.19 82 CYS A N 1
ATOM 594 C CA . CYS A 1 82 ? -17.209 5.056 21.211 1.00 85.19 82 CYS A CA 1
ATOM 595 C C . CYS A 1 82 ? -16.313 4.651 20.036 1.00 85.19 82 CYS A C 1
ATOM 597 O O . CYS A 1 82 ? -15.384 3.859 20.195 1.00 85.19 82 CYS A O 1
ATOM 599 N N . VAL A 1 83 ? -16.570 5.238 18.866 1.00 91.12 83 VAL A N 1
ATOM 600 C CA . VAL A 1 83 ? -15.820 4.975 17.634 1.00 91.12 83 VAL A CA 1
ATOM 601 C C . VAL A 1 83 ? -15.060 6.228 17.217 1.00 91.12 83 VAL A C 1
ATOM 603 O O . VAL A 1 83 ? -15.614 7.326 17.195 1.00 91.12 83 VAL A O 1
ATOM 606 N N . SER A 1 84 ? -13.795 6.052 16.852 1.00 89.25 84 SER A N 1
ATOM 607 C CA . SER A 1 84 ? -12.942 7.076 16.258 1.00 89.25 84 SER A CA 1
ATOM 608 C C . SER A 1 84 ? -12.309 6.542 14.978 1.00 89.25 84 SER A C 1
ATOM 610 O O . SER A 1 84 ? -11.944 5.371 14.897 1.00 89.25 84 SER A O 1
ATOM 612 N N . THR A 1 85 ? -12.171 7.391 13.964 1.00 92.31 85 THR A N 1
ATOM 613 C CA . THR A 1 85 ? -11.611 7.009 12.663 1.00 92.31 85 THR A CA 1
ATOM 614 C C . THR A 1 85 ? -10.483 7.944 12.261 1.00 92.31 85 THR A C 1
ATOM 616 O O . THR A 1 85 ? -10.606 9.158 12.420 1.00 92.31 85 THR A O 1
ATOM 619 N N . ALA A 1 86 ? -9.425 7.398 11.670 1.00 89.69 86 ALA A N 1
ATOM 620 C CA . ALA A 1 86 ? -8.340 8.172 11.074 1.00 89.69 86 ALA A CA 1
ATOM 621 C C . ALA A 1 86 ? -7.987 7.620 9.690 1.00 89.69 86 ALA A C 1
ATOM 623 O O . ALA A 1 86 ? -8.099 6.421 9.449 1.00 89.69 86 ALA A O 1
ATOM 624 N N . SER A 1 87 ? -7.555 8.490 8.779 1.00 90.88 87 SER A N 1
ATOM 625 C CA . SER A 1 87 ? -7.193 8.119 7.408 1.00 90.88 87 SER A CA 1
ATOM 626 C C . SER A 1 87 ? -5.761 8.516 7.071 1.00 90.88 87 SER A C 1
ATOM 628 O O . SER A 1 87 ? -5.315 9.599 7.447 1.00 90.88 87 SER A O 1
ATOM 630 N N . VAL A 1 88 ? -5.077 7.675 6.299 1.00 89.44 88 VAL A N 1
ATOM 631 C CA . VAL A 1 88 ? -3.722 7.901 5.793 1.00 89.44 88 VAL A CA 1
ATOM 632 C C . VAL A 1 88 ? -3.664 7.607 4.297 1.00 89.44 88 VAL A C 1
ATOM 634 O O . VAL A 1 88 ? -4.176 6.592 3.828 1.00 89.44 88 VAL A O 1
ATOM 637 N N . LEU A 1 89 ? -3.039 8.503 3.536 1.00 91.12 89 LEU A N 1
ATOM 638 C CA . LEU A 1 89 ? -2.764 8.304 2.116 1.00 91.12 89 LEU A CA 1
ATOM 639 C C . LEU A 1 89 ? -1.382 7.663 1.959 1.00 91.12 89 LEU A C 1
ATOM 641 O O . LEU A 1 89 ? -0.387 8.238 2.398 1.00 91.12 89 LEU A O 1
ATOM 645 N N . VAL A 1 90 ? -1.312 6.491 1.327 1.00 89.81 90 VAL A N 1
ATOM 646 C CA . VAL A 1 90 ? -0.057 5.760 1.109 1.00 89.81 90 VAL A CA 1
ATOM 647 C C . VAL A 1 90 ? 0.310 5.798 -0.368 1.00 89.81 90 VAL A C 1
ATOM 649 O O . VAL A 1 90 ? -0.433 5.319 -1.227 1.00 89.81 90 VAL A O 1
ATOM 652 N N . ASN A 1 91 ? 1.478 6.372 -0.659 1.00 83.62 91 ASN A N 1
ATOM 653 C CA . ASN A 1 91 ? 1.985 6.517 -2.017 1.00 83.62 91 ASN A CA 1
ATOM 654 C C . ASN A 1 91 ? 2.676 5.230 -2.485 1.00 83.62 91 ASN A C 1
ATOM 656 O O . ASN A 1 91 ? 3.587 4.739 -1.822 1.00 83.62 91 ASN A O 1
ATOM 660 N N . TYR A 1 92 ? 2.277 4.708 -3.646 1.00 84.44 92 TYR A N 1
ATOM 661 C CA . TYR A 1 92 ? 2.992 3.610 -4.295 1.00 84.44 92 TYR A CA 1
ATOM 662 C C . TYR A 1 92 ? 4.308 4.107 -4.900 1.00 84.44 92 TYR A C 1
ATOM 664 O O . TYR A 1 92 ? 4.322 5.093 -5.641 1.00 84.44 92 TYR A O 1
ATOM 672 N N . THR A 1 93 ? 5.400 3.400 -4.615 1.00 76.69 93 THR A N 1
ATOM 673 C CA . THR A 1 93 ? 6.708 3.635 -5.236 1.00 76.69 93 THR A CA 1
ATOM 674 C C . THR A 1 93 ? 6.986 2.503 -6.227 1.00 76.69 93 THR A C 1
ATOM 676 O O . THR A 1 93 ? 7.335 1.403 -5.795 1.00 76.69 93 THR A O 1
ATOM 679 N N . PRO A 1 94 ? 6.817 2.726 -7.543 1.00 72.94 94 PRO A N 1
ATOM 680 C CA . PRO A 1 94 ? 7.127 1.708 -8.536 1.00 72.94 94 PRO A CA 1
ATOM 681 C C . PRO A 1 94 ? 8.622 1.363 -8.545 1.00 72.94 94 PRO A C 1
ATOM 683 O O . PRO A 1 94 ? 9.456 2.213 -8.219 1.00 72.94 94 PRO A O 1
ATOM 686 N N . PRO A 1 95 ? 8.985 0.134 -8.953 1.00 72.06 95 PRO A N 1
ATOM 687 C CA . PRO A 1 95 ? 10.380 -0.235 -9.135 1.00 72.06 95 PRO A CA 1
ATOM 688 C C . PRO A 1 95 ? 11.049 0.641 -10.200 1.00 72.06 95 PRO A C 1
ATOM 690 O O . PRO A 1 95 ? 10.417 1.079 -11.168 1.00 72.06 95 PRO A O 1
ATOM 693 N N . ALA A 1 96 ? 12.351 0.874 -10.024 1.00 76.38 96 ALA A N 1
ATOM 694 C CA . ALA A 1 96 ? 13.136 1.662 -10.963 1.00 76.38 96 ALA A CA 1
ATOM 695 C C . ALA A 1 96 ? 13.089 1.045 -12.379 1.00 76.38 96 ALA A C 1
ATOM 697 O O . ALA A 1 96 ? 13.184 -0.179 -12.517 1.00 76.38 96 ALA A O 1
ATOM 698 N N . PRO A 1 97 ? 12.959 1.864 -13.440 1.00 73.88 97 PRO A N 1
ATOM 699 C CA . PRO A 1 97 ? 13.039 1.381 -14.812 1.00 73.88 97 PRO A CA 1
ATOM 700 C C . PRO A 1 97 ? 14.387 0.736 -15.102 1.00 73.88 97 PRO A C 1
ATOM 702 O O . PRO A 1 97 ? 15.438 1.263 -14.741 1.00 73.88 97 PRO A O 1
ATOM 705 N N . THR A 1 98 ? 14.358 -0.370 -15.840 1.00 78.75 98 THR A N 1
ATOM 706 C CA . THR A 1 98 ? 15.552 -0.927 -16.476 1.00 78.75 98 THR A CA 1
ATOM 707 C C . THR A 1 98 ? 15.627 -0.437 -17.917 1.00 78.75 98 THR A C 1
ATOM 709 O O . THR A 1 98 ? 14.634 -0.490 -18.644 1.00 78.75 98 THR A O 1
ATOM 712 N N . VAL A 1 99 ? 16.799 0.060 -18.320 1.00 79.94 99 VAL A N 1
ATOM 713 C CA . VAL A 1 99 ? 17.086 0.480 -19.699 1.00 79.94 99 VAL A CA 1
ATOM 714 C C . VAL A 1 99 ? 17.877 -0.621 -20.394 1.00 79.94 99 VAL A C 1
ATOM 716 O O . VAL A 1 99 ? 18.845 -1.140 -19.842 1.00 79.94 99 VAL A O 1
ATOM 719 N N . THR A 1 100 ? 17.460 -0.994 -21.599 1.00 78.75 100 THR A N 1
ATOM 720 C CA . THR A 1 100 ? 18.094 -2.052 -22.393 1.00 78.75 100 THR A CA 1
ATOM 721 C C . THR A 1 100 ? 18.290 -1.579 -23.834 1.00 78.75 100 THR A C 1
ATOM 723 O O . THR A 1 100 ? 17.363 -0.979 -24.386 1.00 78.75 100 THR A O 1
ATOM 726 N N . PRO A 1 101 ? 19.428 -1.875 -24.488 1.00 78.56 101 PRO A N 1
ATOM 727 C CA . PRO A 1 101 ? 20.616 -2.576 -23.973 1.00 78.56 101 PRO A CA 1
ATOM 728 C C . PRO A 1 101 ? 21.459 -1.735 -22.997 1.00 78.56 101 PRO A C 1
ATOM 730 O O . PRO A 1 101 ? 21.279 -0.523 -22.898 1.00 78.56 101 PRO A O 1
ATOM 733 N N . ASN A 1 102 ? 22.369 -2.392 -22.265 1.00 78.50 102 ASN A N 1
ATOM 734 C CA . ASN A 1 102 ? 23.377 -1.709 -21.450 1.00 78.50 102 ASN A CA 1
ATOM 735 C C . ASN A 1 102 ? 24.204 -0.735 -22.312 1.00 78.50 102 ASN A C 1
ATOM 737 O O . ASN A 1 102 ? 24.346 -0.972 -23.514 1.00 78.50 102 ASN A O 1
ATOM 741 N N . PRO A 1 103 ? 24.770 0.335 -21.721 1.00 78.00 103 PRO A N 1
ATOM 742 C CA . PRO A 1 103 ? 25.639 1.252 -22.448 1.00 78.00 103 PRO A CA 1
ATOM 743 C C . PRO A 1 103 ? 26.773 0.502 -23.155 1.00 78.00 103 PRO A C 1
ATOM 745 O O . PRO A 1 103 ? 27.488 -0.280 -22.529 1.00 78.00 103 PRO A O 1
ATOM 748 N N . VAL A 1 104 ? 26.929 0.756 -24.452 1.00 78.00 104 VAL A N 1
ATOM 749 C CA . VAL A 1 104 ? 28.017 0.232 -25.283 1.00 78.00 104 VAL A CA 1
ATOM 750 C C . VAL A 1 104 ? 28.751 1.393 -25.944 1.00 78.00 104 VAL A C 1
ATOM 752 O O . VAL A 1 104 ? 28.154 2.433 -26.228 1.00 78.00 104 VAL A O 1
ATOM 755 N N . THR A 1 105 ? 30.051 1.225 -26.174 1.00 84.25 105 THR A N 1
ATOM 756 C CA . THR A 1 105 ? 30.839 2.174 -26.966 1.00 84.25 105 THR A CA 1
ATOM 757 C C . THR A 1 105 ? 30.377 2.118 -28.418 1.00 84.25 105 THR A C 1
ATOM 759 O O . THR A 1 105 ? 30.277 1.029 -28.975 1.00 84.25 105 THR A O 1
ATOM 762 N N . MET A 1 106 ? 30.120 3.285 -29.011 1.00 82.00 106 MET A N 1
ATOM 763 C CA . MET A 1 106 ? 29.718 3.428 -30.411 1.00 82.00 106 MET A CA 1
ATOM 764 C C . MET A 1 106 ? 30.870 4.025 -31.228 1.00 82.00 106 MET A C 1
ATOM 766 O O . MET A 1 106 ? 31.501 4.995 -30.801 1.00 82.00 106 MET A O 1
ATOM 770 N N . CYS A 1 107 ? 31.118 3.469 -32.405 1.00 85.44 107 CYS A N 1
ATOM 771 C CA . CYS A 1 107 ? 32.075 3.924 -33.404 1.00 85.44 107 CYS A CA 1
ATOM 772 C C . CYS A 1 107 ? 31.377 4.657 -34.561 1.00 85.44 107 CYS A C 1
ATOM 774 O O . CYS A 1 107 ? 30.162 4.574 -34.760 1.00 85.44 107 CYS A O 1
ATOM 776 N N . LEU A 1 108 ? 32.162 5.382 -35.364 1.00 80.88 108 LEU A N 1
ATOM 777 C CA . LEU A 1 108 ? 31.654 6.022 -36.575 1.00 80.88 108 LEU A CA 1
ATOM 778 C C . LEU A 1 108 ? 31.193 4.951 -37.579 1.00 80.88 108 LEU A C 1
ATOM 780 O O . LEU A 1 108 ? 31.993 4.125 -38.009 1.00 80.88 108 LEU A O 1
ATOM 784 N N . GLY A 1 109 ? 29.915 4.996 -37.960 1.00 80.38 109 GLY A N 1
ATOM 785 C CA . GLY A 1 109 ? 29.292 4.018 -38.859 1.00 80.38 109 GLY A CA 1
ATOM 786 C C . GLY A 1 109 ? 28.467 2.936 -38.155 1.00 80.38 109 GLY A C 1
ATOM 787 O O . GLY A 1 109 ? 27.818 2.148 -38.842 1.00 80.38 109 GLY A O 1
ATOM 788 N N . ASP A 1 110 ? 28.435 2.916 -36.819 1.00 81.88 110 ASP A N 1
ATOM 789 C CA . ASP A 1 110 ? 27.610 1.958 -36.086 1.00 81.88 110 ASP A CA 1
ATOM 790 C C . ASP A 1 110 ? 26.106 2.205 -36.310 1.00 81.88 110 ASP A C 1
ATOM 792 O O . ASP A 1 110 ? 25.653 3.357 -36.370 1.00 81.88 110 ASP A O 1
ATOM 796 N N . PRO A 1 111 ? 25.295 1.135 -36.415 1.00 78.94 111 PRO A N 1
ATOM 797 C CA . PRO A 1 111 ? 23.856 1.263 -36.591 1.00 78.94 111 PRO A CA 1
ATOM 798 C C . PRO A 1 111 ? 23.192 1.853 -35.342 1.00 78.94 111 PRO A C 1
ATOM 800 O O . PRO A 1 111 ? 23.592 1.587 -34.210 1.00 78.94 111 PRO A O 1
ATOM 803 N N . ALA A 1 112 ? 22.114 2.616 -35.538 1.00 77.75 112 ALA A N 1
ATOM 804 C CA . ALA A 1 112 ? 21.372 3.221 -34.435 1.00 77.75 112 ALA A CA 1
ATOM 805 C C . ALA A 1 112 ? 20.836 2.164 -33.447 1.00 77.75 112 ALA A C 1
ATOM 807 O O . ALA A 1 112 ? 20.111 1.240 -33.829 1.00 77.75 112 ALA A O 1
ATOM 808 N N . VAL A 1 113 ? 21.139 2.341 -32.157 1.00 78.81 113 VAL A N 1
ATOM 809 C CA . VAL A 1 113 ? 20.672 1.464 -31.074 1.00 78.81 113 VAL A CA 1
ATOM 810 C C . VAL A 1 113 ? 19.360 1.994 -30.503 1.00 78.81 113 VAL A C 1
ATOM 812 O O . VAL A 1 113 ? 19.271 3.133 -30.047 1.00 78.81 113 VAL A O 1
ATOM 815 N N . LYS A 1 114 ? 18.322 1.151 -30.495 1.00 75.94 114 LYS A N 1
ATOM 816 C CA . LYS A 1 114 ? 17.035 1.477 -29.866 1.00 75.94 114 LYS A CA 1
ATOM 817 C C . LYS A 1 114 ? 17.078 1.129 -28.382 1.00 75.94 114 LYS A C 1
ATOM 819 O O . LYS A 1 114 ? 17.162 -0.046 -28.033 1.00 75.94 114 LYS A O 1
ATOM 824 N N . LEU A 1 115 ? 16.958 2.142 -27.529 1.00 78.81 115 LEU A N 1
ATOM 825 C CA . LEU A 1 115 ? 16.798 1.955 -26.090 1.00 78.81 115 LEU A CA 1
ATOM 826 C C . LEU A 1 115 ? 15.338 1.620 -25.762 1.00 78.81 115 LEU A C 1
ATOM 828 O O . LEU A 1 115 ? 14.412 2.236 -26.292 1.00 78.81 115 LEU A O 1
ATOM 832 N N . LYS A 1 116 ? 15.133 0.649 -24.876 1.00 71.50 116 LYS A N 1
ATOM 833 C CA . LYS A 1 116 ? 13.833 0.285 -24.307 1.00 71.50 116 LYS A CA 1
ATOM 834 C C . LYS A 1 116 ? 13.880 0.475 -22.794 1.00 71.50 116 LYS A C 1
ATOM 836 O O . LYS A 1 116 ? 14.852 0.065 -22.169 1.00 71.50 116 LYS A O 1
ATOM 841 N N . SER A 1 117 ? 12.835 1.077 -22.229 1.00 75.25 117 SER A N 1
ATOM 842 C CA . SER A 1 117 ? 12.611 1.160 -20.781 1.00 75.25 117 SER A CA 1
ATOM 843 C C . SER A 1 117 ? 11.496 0.195 -20.388 1.00 75.25 117 SER A C 1
ATOM 845 O O . SER A 1 117 ? 10.424 0.222 -20.995 1.00 75.25 117 SER A O 1
ATOM 847 N N . SER A 1 118 ? 11.738 -0.658 -19.396 1.00 71.00 118 SER A N 1
ATOM 848 C CA . SER A 1 118 ? 10.812 -1.744 -19.039 1.00 71.00 118 SER A CA 1
ATOM 849 C C . SER A 1 118 ? 9.591 -1.309 -18.216 1.00 71.00 118 SER A C 1
ATOM 851 O O . SER A 1 118 ? 8.676 -2.110 -18.058 1.00 71.00 118 SER A O 1
ATOM 853 N N . SER A 1 119 ? 9.545 -0.079 -17.685 1.00 59.09 119 SER A N 1
ATOM 854 C CA . SER A 1 119 ? 8.476 0.347 -16.756 1.00 59.09 119 SER A CA 1
ATOM 855 C C . SER A 1 119 ? 7.734 1.633 -17.129 1.00 59.09 119 SER A C 1
ATOM 857 O O . SER A 1 119 ? 6.985 2.168 -16.317 1.00 59.09 119 SER A O 1
ATOM 859 N N . SER A 1 120 ? 7.865 2.122 -18.362 1.00 54.69 120 SER A N 1
ATOM 860 C CA . SER A 1 120 ? 7.073 3.264 -18.825 1.00 54.69 120 SER A CA 1
ATOM 861 C C . SER A 1 120 ? 5.898 2.810 -19.689 1.00 54.69 120 SER A C 1
ATOM 863 O O . SER A 1 120 ? 6.101 2.217 -20.750 1.00 54.69 120 SER A O 1
ATOM 865 N N . SER A 1 121 ? 4.680 3.192 -19.296 1.00 52.75 121 SER A N 1
ATOM 866 C CA . SER A 1 121 ? 3.628 3.539 -20.260 1.00 52.75 121 SER A CA 1
ATOM 867 C C . SER A 1 121 ? 4.265 4.333 -21.404 1.00 52.75 121 SER A C 1
ATOM 869 O O . SER A 1 121 ? 5.030 5.258 -21.133 1.00 52.75 121 SER A O 1
ATOM 871 N N . SER A 1 122 ? 4.033 3.925 -22.654 1.00 49.78 122 SER A N 1
ATOM 872 C CA . SER A 1 122 ? 4.727 4.447 -23.836 1.00 49.78 122 SER A CA 1
ATOM 873 C C . SER A 1 122 ? 4.815 5.977 -23.816 1.00 49.78 122 SER A C 1
ATOM 875 O O . SER A 1 122 ? 3.809 6.659 -23.977 1.00 49.78 122 SER A O 1
ATOM 877 N N . ALA A 1 123 ? 6.019 6.512 -23.619 1.00 53.22 123 ALA A N 1
ATOM 878 C CA . ALA A 1 123 ? 6.292 7.939 -23.700 1.00 53.22 123 ALA A CA 1
ATOM 879 C C . ALA A 1 123 ? 7.217 8.179 -24.896 1.00 53.22 123 ALA A C 1
ATOM 881 O O . ALA A 1 123 ? 8.353 7.707 -24.925 1.00 53.22 123 ALA A O 1
ATOM 882 N N . THR A 1 124 ? 6.722 8.888 -25.908 1.00 51.69 124 THR A N 1
ATOM 883 C CA . THR A 1 124 ? 7.532 9.369 -27.030 1.00 51.69 124 THR A CA 1
ATOM 884 C C . THR A 1 124 ? 8.118 10.727 -26.663 1.00 51.69 124 THR A C 1
ATOM 886 O O . THR A 1 124 ? 7.410 11.731 -26.677 1.00 51.69 124 THR A O 1
ATOM 889 N N . GLY A 1 125 ? 9.403 10.753 -26.314 1.00 53.47 125 GLY A N 1
ATOM 890 C CA . GLY A 1 125 ? 10.182 11.983 -26.186 1.00 53.47 125 GLY A CA 1
ATOM 891 C C . GLY A 1 125 ? 11.071 12.165 -27.412 1.00 53.47 125 GLY A C 1
ATOM 892 O O . GLY A 1 125 ? 11.915 11.314 -27.687 1.00 53.47 125 GLY A O 1
ATOM 893 N N . THR A 1 126 ? 10.886 13.257 -28.150 1.00 51.06 126 THR A N 1
ATOM 894 C CA . THR A 1 126 ? 11.823 13.668 -29.201 1.00 51.06 126 THR A CA 1
ATOM 895 C C . THR A 1 126 ? 12.925 14.486 -28.548 1.00 51.06 126 THR A C 1
ATOM 897 O O . THR A 1 126 ? 12.687 15.608 -28.105 1.00 51.06 126 THR A O 1
ATOM 900 N N . PHE A 1 127 ? 14.128 13.928 -28.474 1.00 55.12 127 PHE A N 1
ATOM 901 C CA . PHE A 1 127 ? 15.309 14.675 -28.060 1.00 55.12 127 PHE A CA 1
ATOM 902 C C . PHE A 1 127 ? 15.993 15.227 -29.305 1.00 55.12 127 PHE A C 1
ATOM 904 O O . PHE A 1 127 ? 16.297 14.479 -30.233 1.00 55.12 127 PHE A O 1
ATOM 911 N N . CYS A 1 128 ? 16.261 16.529 -29.324 1.00 53.69 128 CYS A N 1
ATOM 912 C CA . CYS A 1 128 ? 17.161 17.092 -30.318 1.00 53.69 128 CYS A CA 1
ATOM 913 C C . CYS A 1 128 ? 18.584 16.660 -29.948 1.00 53.69 128 CYS A C 1
ATOM 915 O O . CYS A 1 128 ? 19.144 17.158 -28.972 1.00 53.69 128 CYS A O 1
ATOM 917 N N . SER A 1 129 ? 19.185 15.733 -30.696 1.00 62.31 129 SER A N 1
ATOM 918 C CA . SER A 1 129 ? 20.640 15.589 -30.653 1.00 62.31 129 SER A CA 1
ATOM 919 C C . SER A 1 129 ? 21.246 16.837 -31.292 1.00 62.31 129 SER A C 1
ATOM 921 O O . SER A 1 129 ? 20.879 17.187 -32.415 1.00 62.31 129 SER A O 1
ATOM 923 N N . GLY A 1 130 ? 22.138 17.526 -30.581 1.00 63.19 130 GLY A N 1
ATOM 924 C CA . GLY A 1 130 ? 22.880 18.651 -31.151 1.00 63.19 130 GLY A CA 1
ATOM 925 C C . GLY A 1 130 ? 23.732 18.227 -32.353 1.00 63.19 130 GLY A C 1
ATOM 926 O O . GLY A 1 130 ? 23.978 17.040 -32.572 1.00 63.19 130 GLY A O 1
ATOM 927 N N . THR A 1 131 ? 24.197 19.202 -33.134 1.00 59.69 131 THR A N 1
ATOM 928 C CA . THR A 1 131 ? 25.116 18.962 -34.253 1.00 59.69 131 THR A CA 1
ATOM 929 C C . THR A 1 131 ? 26.403 18.312 -33.746 1.00 59.69 131 THR A C 1
ATOM 931 O O . THR A 1 131 ? 27.154 18.916 -32.980 1.00 59.69 131 THR A O 1
ATOM 934 N N . VAL A 1 132 ? 26.678 17.085 -34.187 1.00 62.84 132 VAL A N 1
ATOM 935 C CA . VAL A 1 132 ? 27.951 16.406 -33.927 1.00 62.84 132 VAL A CA 1
ATOM 936 C C . VAL A 1 132 ? 28.988 16.969 -34.899 1.00 62.84 132 VAL A C 1
ATOM 938 O O . VAL A 1 132 ? 29.022 16.586 -36.065 1.00 62.84 132 VAL A O 1
ATOM 941 N N . ASN A 1 133 ? 29.815 17.908 -34.440 1.00 49.16 133 ASN A N 1
ATOM 942 C CA . ASN A 1 133 ? 30.883 18.487 -35.254 1.00 49.16 133 ASN A CA 1
ATOM 943 C C . ASN A 1 133 ? 32.199 17.735 -35.019 1.00 49.16 133 ASN A C 1
ATOM 945 O O . ASN A 1 133 ? 33.009 18.132 -34.180 1.00 49.16 133 ASN A O 1
ATOM 949 N N . VAL A 1 134 ? 32.408 16.637 -35.749 1.00 60.31 134 VAL A N 1
ATOM 950 C CA . VAL A 1 134 ? 33.728 15.997 -35.826 1.00 60.31 134 VAL A CA 1
ATOM 951 C C . VAL A 1 134 ? 34.530 16.718 -36.899 1.00 60.31 134 VAL A C 1
ATOM 953 O O . VAL A 1 134 ? 34.274 16.557 -38.090 1.00 60.31 134 VAL A O 1
ATOM 956 N N . THR A 1 135 ? 35.507 17.516 -36.483 1.00 58.47 135 THR A N 1
ATOM 957 C CA . THR A 1 135 ? 36.522 18.021 -37.407 1.00 58.47 135 THR A CA 1
ATOM 958 C C . THR A 1 135 ? 37.395 16.838 -37.815 1.00 58.47 135 THR A C 1
ATOM 960 O O . THR A 1 135 ? 38.060 16.257 -36.960 1.00 58.47 135 THR A O 1
ATOM 963 N N . ILE A 1 136 ? 37.381 16.459 -39.094 1.00 63.16 136 ILE A N 1
ATOM 964 C CA . ILE A 1 136 ? 38.383 15.549 -39.657 1.00 63.16 136 ILE A CA 1
ATOM 965 C C . ILE A 1 136 ? 39.618 16.407 -39.940 1.00 63.16 136 ILE A C 1
ATOM 967 O O . ILE A 1 136 ? 39.529 17.277 -40.806 1.00 63.16 136 ILE A O 1
ATOM 971 N N . PRO A 1 137 ? 40.744 16.235 -39.227 1.00 60.78 137 PRO A N 1
ATOM 972 C CA . PRO A 1 137 ? 41.975 16.908 -39.606 1.00 60.78 137 PRO A CA 1
ATOM 973 C C . PRO A 1 137 ? 42.432 16.295 -40.928 1.00 60.78 137 PRO A C 1
ATOM 975 O O . PRO A 1 137 ? 42.650 15.081 -40.999 1.00 60.78 137 PRO A O 1
ATOM 978 N N . ASP A 1 138 ? 42.559 17.097 -41.980 1.00 65.19 138 ASP A N 1
ATOM 979 C CA . ASP A 1 138 ? 43.333 16.666 -43.131 1.00 65.19 138 ASP A CA 1
ATOM 980 C C . ASP A 1 138 ? 44.776 16.418 -42.667 1.00 65.19 138 ASP A C 1
ATOM 982 O O . ASP A 1 138 ? 45.359 17.184 -41.896 1.00 65.19 138 ASP A O 1
ATOM 986 N N . GLY A 1 139 ? 45.326 15.264 -43.048 1.00 5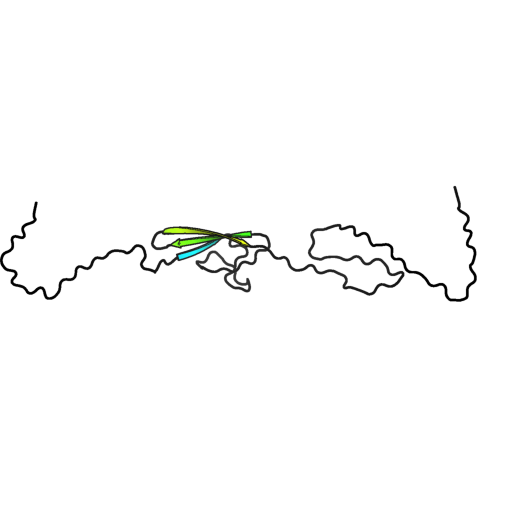3.66 139 GLY A N 1
ATOM 987 C CA . GLY A 1 139 ? 46.709 14.933 -42.730 1.00 53.66 139 GLY A CA 1
ATOM 988 C C . GLY A 1 139 ? 47.637 15.983 -43.349 1.00 53.66 139 GLY A C 1
ATOM 989 O O . GLY A 1 139 ? 47.397 16.399 -44.486 1.00 53.66 139 GLY A O 1
ATOM 990 N N . PRO A 1 140 ? 48.700 16.414 -42.649 1.00 58.38 140 PRO A N 1
ATOM 991 C CA . PRO A 1 140 ? 49.573 17.459 -43.158 1.00 58.38 140 PRO A CA 1
ATOM 992 C C . PRO A 1 140 ? 50.235 16.976 -44.454 1.00 58.38 140 PRO A C 1
ATOM 994 O O . PRO A 1 140 ? 51.082 16.084 -44.422 1.00 58.38 140 PRO A O 1
ATOM 997 N N . GLY A 1 141 ? 49.843 17.556 -45.593 1.00 61.56 141 GLY A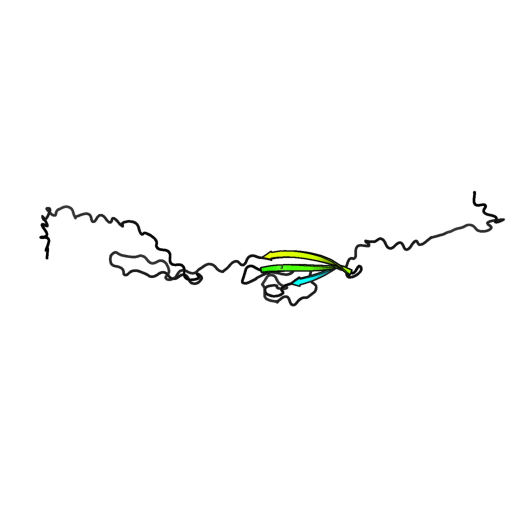 N 1
ATOM 998 C CA . GLY A 1 141 ? 50.544 17.358 -46.866 1.00 61.56 141 GLY A CA 1
ATOM 999 C C . GLY A 1 141 ? 49.710 17.138 -48.129 1.00 61.56 141 GLY A C 1
ATOM 1000 O O . GLY A 1 141 ? 50.318 16.890 -49.168 1.00 61.56 141 GLY A O 1
ATOM 1001 N N . ILE A 1 142 ? 48.376 17.234 -48.111 1.00 57.97 142 ILE A N 1
ATOM 1002 C CA . ILE A 1 142 ? 47.589 17.130 -49.356 1.00 57.97 142 ILE A CA 1
ATOM 1003 C C . ILE A 1 142 ? 47.223 18.540 -49.858 1.00 57.97 142 ILE A C 1
ATOM 1005 O O . ILE A 1 142 ? 46.550 19.275 -49.138 1.00 57.97 142 ILE A O 1
ATOM 1009 N N . PRO A 1 143 ? 47.645 18.961 -51.069 1.00 61.28 143 PRO A N 1
ATOM 1010 C CA . PRO A 1 143 ? 47.202 20.232 -51.637 1.00 61.28 143 PRO A CA 1
ATOM 1011 C C . PRO A 1 143 ? 45.683 20.202 -51.893 1.00 61.28 143 PRO A C 1
ATOM 1013 O O . PRO A 1 143 ? 45.151 19.151 -52.261 1.00 61.28 143 PRO A O 1
ATOM 1016 N N . PRO A 1 144 ? 44.969 21.331 -51.724 1.00 56.09 144 PRO A N 1
ATOM 1017 C CA . PRO A 1 144 ? 43.516 21.366 -51.844 1.00 56.09 144 PRO A CA 1
ATOM 1018 C C . PRO A 1 144 ? 43.078 20.931 -53.247 1.00 56.09 144 PRO A C 1
ATOM 1020 O O . PRO A 1 144 ? 43.436 21.559 -54.243 1.00 56.09 144 PRO A O 1
ATOM 1023 N N . VAL A 1 145 ? 42.279 19.864 -53.325 1.00 63.66 145 VAL A N 1
ATOM 1024 C CA . VAL A 1 145 ? 41.536 19.516 -54.543 1.00 63.66 145 VAL A CA 1
ATOM 1025 C C . VAL A 1 145 ? 40.358 20.486 -54.661 1.00 63.66 145 VAL A C 1
ATOM 1027 O O . VAL A 1 145 ? 39.515 20.517 -53.762 1.00 63.66 145 VAL A O 1
ATOM 1030 N N . PRO A 1 146 ? 40.237 21.265 -55.751 1.00 52.47 146 PRO A N 1
ATOM 1031 C CA . PRO A 1 146 ? 39.028 22.029 -56.005 1.00 52.47 146 PRO A CA 1
ATOM 1032 C C . PRO A 1 146 ? 37.923 21.058 -56.432 1.00 52.47 146 PRO A C 1
ATOM 1034 O O . PRO A 1 146 ? 37.912 20.571 -57.561 1.00 52.47 146 PRO A O 1
ATOM 1037 N N . THR A 1 147 ? 36.979 20.763 -55.540 1.00 57.25 147 THR A N 1
ATOM 1038 C CA . THR A 1 147 ? 35.743 20.065 -55.910 1.00 57.25 147 THR A CA 1
ATOM 1039 C C . THR A 1 147 ? 34.710 21.083 -56.390 1.00 57.25 147 THR A C 1
ATOM 1041 O O . THR A 1 147 ? 33.880 21.552 -55.612 1.00 57.25 147 THR A O 1
ATOM 1044 N N . THR A 1 148 ? 34.733 21.439 -57.674 1.00 50.84 148 THR A N 1
ATOM 1045 C CA . THR A 1 148 ? 33.542 21.981 -58.340 1.00 50.84 148 THR A CA 1
ATOM 1046 C C . THR A 1 148 ? 32.618 20.813 -58.673 1.00 50.84 148 THR A C 1
ATOM 1048 O O . THR A 1 148 ? 32.846 20.069 -59.623 1.00 50.84 148 THR A O 1
ATOM 1051 N N . TYR A 1 149 ? 31.577 20.616 -57.866 1.00 49.47 149 TYR A N 1
ATOM 1052 C CA . TYR A 1 149 ? 30.502 19.678 -58.189 1.00 49.47 149 TYR A CA 1
ATOM 1053 C C . TYR A 1 149 ? 29.470 20.406 -59.070 1.00 49.47 149 TYR A C 1
ATOM 1055 O O . TYR A 1 149 ? 28.962 21.445 -58.639 1.00 49.47 149 TYR A O 1
ATOM 1063 N N . PRO A 1 150 ? 29.151 19.944 -60.294 1.00 46.66 150 PRO A N 1
ATOM 1064 C CA . PRO A 1 150 ? 28.080 20.547 -61.076 1.00 46.66 150 PRO A CA 1
ATOM 1065 C C . PRO A 1 150 ? 26.724 20.190 -60.453 1.00 46.66 150 PRO A C 1
ATOM 1067 O O . PRO A 1 150 ? 26.417 19.020 -60.228 1.00 46.66 150 PRO A O 1
ATOM 1070 N N . ALA A 1 151 ? 25.906 21.205 -60.175 1.00 45.53 151 ALA A N 1
ATOM 1071 C CA . ALA A 1 151 ? 24.514 21.010 -59.799 1.00 45.53 151 ALA A CA 1
ATOM 1072 C C . ALA A 1 151 ? 23.733 20.490 -61.016 1.00 45.53 151 ALA A C 1
ATOM 1074 O O . ALA A 1 151 ? 23.627 21.175 -62.032 1.00 45.53 151 ALA A O 1
ATOM 1075 N N . THR A 1 152 ? 23.179 19.285 -60.922 1.00 52.41 152 THR A N 1
ATOM 1076 C CA . THR A 1 152 ? 22.154 18.812 -61.856 1.00 52.41 152 THR A CA 1
ATOM 1077 C C . THR A 1 152 ? 20.825 19.461 -61.484 1.00 52.41 152 THR A C 1
ATOM 1079 O O . THR A 1 152 ? 20.216 19.087 -60.483 1.00 52.41 152 THR A O 1
ATOM 1082 N N . THR A 1 153 ? 20.374 20.431 -62.274 1.00 47.97 153 THR A N 1
ATOM 1083 C CA . THR A 1 153 ? 18.976 20.879 -62.281 1.00 47.97 153 THR A CA 1
ATOM 1084 C C . THR A 1 153 ? 18.223 20.085 -63.341 1.00 47.97 153 THR A C 1
ATOM 1086 O O . THR A 1 153 ? 18.643 20.080 -64.500 1.00 47.97 153 THR A O 1
ATOM 1089 N N . SER A 1 154 ? 17.134 19.425 -62.944 1.00 54.19 154 SER A N 1
ATOM 1090 C CA . SER A 1 154 ? 16.059 19.066 -63.874 1.00 54.19 154 SER A CA 1
ATOM 1091 C C . SER A 1 154 ? 15.038 20.190 -63.951 1.00 54.19 154 SER A C 1
ATOM 1093 O O . SER A 1 154 ? 14.954 20.970 -62.976 1.00 54.19 154 SER A O 1
#

Secondary structure (DSSP, 8-state):
-PPP-------S-------------TT-S---EEEEEE--TTEESSTTS-SB--S---S--EE--SS-EEEEEEEEETTT--EEEEEEEE---PPPPPEESPP----TTPPPPPPEETT-S-------PPP-----PPPTTPPPP---PPP---

Foldseek 3Di:
DDDDDDDPDPPDDCPDDDDDDPDPDPDPPPQPKFKFKPDQAQKAPDQVRPHGDDGHRDPDIHGAHQAFDKMKIWIARPVPRDIDMDIDTDHHDDDDWDKPDDDDDDDPPDDDDDIDTPDDPDDDDDDDDPDDDDDDDDDPDDDDDDDPDDDDDD

Radius of gyration: 41.71 Å; chains: 1; bounding box: 85×37×138 Å